Protein AF-A0A7T5UUY4-F1 (afdb_monomer)

Mean predicted aligned error: 6.64 Å

Sequence (90 aa):
MQAAPKAPMTRSEKLRWYAAQLMTDAATAEKSGSNGPAISNYLQAAEIYLLLAKVTENYTPWKFYADNAALCQQKARILIATTPKEQTTP

Nearest PDB structures (foldseek):
  2w2u-assembly1_A  TM=9.296E-01  e=4.434E-03  Sulfolobus acidocaldarius
  2v6y-assembly1_A  TM=9.096E-01  e=8.010E-03  Saccharolobus solfataricus
  2w2u-assembly2_B  TM=9.303E-01  e=1.611E-02  Sulfolobus acidocaldarius
  8uc6-assembly1_C  TM=9.760E-01  e=5.026E-01  Homo sapiens
  2crb-assembly1_A  TM=5.035E-01  e=2.368E-01  Mus musculus

pLDDT: mean 89.46, std 15.76, range [39.66, 98.69]

Solvent-accessible surface area (backbone atoms only — not comparable to full-atom values): 4912 Å² total; per-residue (Å²): 136,83,81,79,75,96,60,88,70,52,72,70,54,49,48,52,52,48,28,55,47,26,46,52,52,13,55,50,26,48,75,70,68,38,50,70,63,15,33,53,26,16,46,55,22,18,53,47,23,45,53,52,21,76,75,38,87,54,63,70,66,20,48,53,23,46,53,50,17,52,52,23,46,50,52,25,53,50,47,63,72,68,49,80,76,78,80,80,75,130

Secondary structure (DSSP, 8-state):
-PPPPSS---HHHHHHHHHHHHHHHHHHHHHTT-HHHHHHHHHHHHHHHHHHHHT--SHHHHHHHHHHHHHHHHHHHHHHHHS-------

Foldseek 3Di:
DDDDDPDDDDPLRVLVVQLVVLCVQLVVCVVVVVLVSNLVSLQSSLVSLCVSLVPDPDPPSNVVSNVSSVVSNVSSVVSVVPPDDPPPDD

Structure (mmCIF, N/CA/C/O backbone):
data_AF-A0A7T5UUY4-F1
#
_entry.id   AF-A0A7T5UUY4-F1
#
loop_
_atom_site.group_PDB
_atom_site.id
_atom_site.type_symbol
_atom_site.label_atom_id
_atom_site.label_alt_id
_atom_site.label_comp_id
_atom_site.label_asym_id
_atom_site.label_entity_id
_atom_site.label_seq_id
_atom_site.pdbx_PDB_ins_code
_atom_site.Cartn_x
_atom_site.Cartn_y
_atom_site.Cartn_z
_atom_site.occupancy
_atom_site.B_iso_or_equiv
_atom_site.auth_seq_id
_atom_site.auth_comp_id
_atom_site.auth_asym_id
_atom_site.auth_atom_id
_atom_site.pdbx_PDB_model_num
ATOM 1 N N . MET A 1 1 ? 12.891 16.590 8.447 1.00 39.66 1 MET A N 1
ATOM 2 C CA . MET A 1 1 ? 12.681 17.188 7.111 1.00 39.66 1 MET A CA 1
ATOM 3 C C . MET A 1 1 ? 13.537 16.415 6.119 1.00 39.66 1 MET A C 1
ATOM 5 O O . MET A 1 1 ? 14.752 16.484 6.227 1.00 39.66 1 MET A O 1
ATOM 9 N N . GLN A 1 2 ? 12.945 15.604 5.239 1.00 47.47 2 GLN A N 1
ATOM 10 C CA . GLN A 1 2 ? 13.691 14.959 4.150 1.00 47.47 2 GLN A CA 1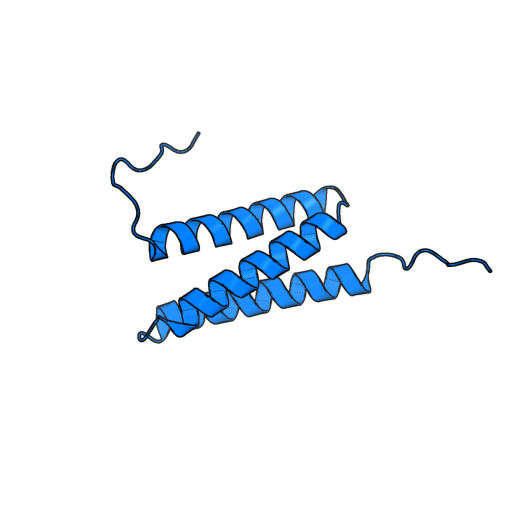
ATOM 11 C C . GLN A 1 2 ? 13.715 15.918 2.957 1.00 47.47 2 GLN A C 1
ATOM 13 O O . GLN A 1 2 ? 12.671 16.433 2.560 1.00 47.47 2 GLN A O 1
ATOM 18 N N . ALA A 1 3 ? 14.912 16.215 2.454 1.00 53.06 3 ALA A N 1
ATOM 19 C CA . ALA A 1 3 ? 15.114 17.116 1.328 1.00 53.06 3 ALA A CA 1
ATOM 20 C C . ALA A 1 3 ? 14.421 16.565 0.072 1.00 53.06 3 ALA A C 1
ATOM 22 O O . ALA A 1 3 ? 14.582 15.392 -0.268 1.00 53.06 3 ALA A O 1
ATOM 23 N N . ALA A 1 4 ? 13.656 17.418 -0.613 1.00 53.44 4 ALA A N 1
ATOM 24 C CA . ALA A 1 4 ? 13.024 17.079 -1.881 1.00 53.44 4 ALA A CA 1
ATOM 25 C C . ALA A 1 4 ? 14.096 16.761 -2.948 1.00 53.44 4 ALA A C 1
ATOM 27 O O . ALA A 1 4 ? 15.094 17.487 -3.034 1.00 53.44 4 ALA A O 1
ATOM 28 N N . PRO A 1 5 ? 13.929 15.715 -3.779 1.00 48.28 5 PRO A N 1
ATOM 29 C CA . PRO A 1 5 ? 14.906 15.390 -4.813 1.00 48.28 5 PRO A CA 1
ATOM 30 C C . PRO A 1 5 ? 14.983 16.501 -5.869 1.00 48.28 5 PRO A C 1
ATOM 32 O O . PRO A 1 5 ? 13.967 16.944 -6.398 1.00 48.28 5 PRO A O 1
ATOM 35 N N . LYS A 1 6 ? 16.208 16.925 -6.204 1.00 58.62 6 LYS A N 1
ATOM 36 C CA . LYS A 1 6 ? 16.540 17.979 -7.186 1.00 58.62 6 LYS A CA 1
ATOM 37 C C . LYS A 1 6 ? 16.397 17.558 -8.667 1.00 58.62 6 LYS A C 1
ATOM 39 O O . LYS A 1 6 ? 16.900 18.257 -9.540 1.00 58.62 6 LYS A O 1
ATOM 44 N N . ALA A 1 7 ? 15.707 16.459 -8.975 1.00 63.69 7 ALA A N 1
ATOM 45 C CA . ALA A 1 7 ? 15.410 16.026 -10.344 1.00 63.69 7 ALA A CA 1
ATOM 46 C C . ALA A 1 7 ? 13.901 15.774 -10.506 1.00 63.69 7 ALA A C 1
ATOM 48 O O . ALA A 1 7 ? 13.277 15.250 -9.576 1.00 63.69 7 ALA A O 1
ATOM 49 N N . PRO A 1 8 ? 13.287 16.131 -11.652 1.00 78.88 8 PRO A N 1
ATOM 50 C CA . PRO A 1 8 ? 11.876 15.852 -11.880 1.00 78.88 8 PRO A CA 1
ATOM 51 C C . PRO A 1 8 ? 11.654 14.335 -11.904 1.00 78.88 8 PRO A C 1
ATOM 53 O O . PRO A 1 8 ? 12.134 13.644 -12.796 1.00 78.88 8 PRO A O 1
ATOM 56 N N . MET A 1 9 ? 10.915 13.823 -10.917 1.00 86.25 9 MET A N 1
ATOM 57 C CA . MET A 1 9 ? 10.534 12.411 -10.858 1.00 86.25 9 MET A CA 1
ATOM 58 C C . MET A 1 9 ? 9.756 12.003 -12.116 1.00 86.25 9 MET A C 1
ATOM 60 O O . MET A 1 9 ? 8.824 12.699 -12.541 1.00 86.25 9 MET A O 1
ATOM 64 N N . THR A 1 10 ? 10.073 10.827 -12.652 1.00 90.94 10 THR A N 1
ATOM 65 C CA . THR A 1 10 ? 9.262 10.153 -13.670 1.00 90.94 10 THR A CA 1
ATOM 66 C C . THR A 1 10 ? 7.864 9.836 -13.130 1.00 90.94 10 THR A C 1
ATOM 68 O O . THR A 1 10 ? 7.625 9.796 -11.919 1.00 90.94 10 THR A O 1
ATOM 71 N N . ARG A 1 11 ? 6.904 9.565 -14.024 1.00 91.25 11 ARG A N 1
ATOM 72 C CA . ARG A 1 11 ? 5.536 9.192 -13.622 1.00 91.25 11 ARG A CA 1
ATOM 73 C C . ARG A 1 11 ? 5.527 7.987 -12.673 1.00 91.25 11 ARG A C 1
ATOM 75 O O . ARG A 1 11 ? 4.833 8.023 -11.661 1.00 91.25 11 ARG A O 1
ATOM 82 N N . SER A 1 12 ? 6.315 6.956 -12.968 1.00 90.62 12 SER A N 1
ATOM 83 C CA . SER A 1 12 ? 6.401 5.744 -12.145 1.00 90.62 12 SER A CA 1
ATOM 84 C C . SER A 1 12 ? 7.031 6.010 -10.774 1.00 90.62 12 SER A C 1
ATOM 86 O O . SER A 1 12 ? 6.612 5.425 -9.779 1.00 90.62 12 SER A O 1
ATOM 88 N N . GLU A 1 13 ? 8.004 6.919 -10.683 1.00 92.88 13 GLU A N 1
ATOM 89 C CA . GLU A 1 13 ? 8.571 7.356 -9.399 1.00 92.88 13 GLU A CA 1
ATOM 90 C C . GLU A 1 13 ? 7.567 8.142 -8.560 1.00 92.88 13 GLU A C 1
ATOM 92 O O . GLU A 1 13 ? 7.447 7.873 -7.367 1.00 92.88 13 GLU A O 1
ATOM 97 N N . LYS A 1 14 ? 6.784 9.034 -9.180 1.00 94.69 14 LYS A N 1
ATOM 98 C CA . LYS A 1 14 ? 5.702 9.750 -8.488 1.00 94.69 14 LYS A CA 1
ATOM 99 C C . LYS A 1 14 ? 4.642 8.793 -7.952 1.00 94.69 14 LYS A C 1
ATOM 101 O O . LYS A 1 14 ? 4.225 8.938 -6.809 1.00 94.69 14 LYS A O 1
ATOM 106 N N . LEU A 1 15 ? 4.237 7.801 -8.748 1.00 96.38 15 LEU A N 1
ATOM 107 C CA . LEU A 1 15 ? 3.273 6.781 -8.323 1.00 96.38 15 LEU A CA 1
ATOM 108 C C . LEU A 1 15 ? 3.808 5.944 -7.156 1.00 96.38 15 LEU A C 1
ATOM 110 O O . LEU A 1 15 ? 3.095 5.752 -6.177 1.00 96.38 15 LEU A O 1
ATOM 114 N N . ARG A 1 16 ? 5.072 5.502 -7.218 1.00 95.88 16 ARG A N 1
ATOM 115 C CA . ARG A 1 16 ? 5.722 4.794 -6.102 1.00 95.88 16 ARG A CA 1
ATOM 116 C C . ARG A 1 16 ? 5.740 5.623 -4.825 1.00 95.88 16 ARG A C 1
ATOM 118 O O . ARG A 1 16 ? 5.363 5.126 -3.768 1.00 95.88 16 ARG A O 1
ATOM 125 N N . TRP A 1 17 ? 6.192 6.870 -4.932 1.00 96.06 17 TRP A N 1
ATOM 126 C CA . TRP A 1 17 ? 6.258 7.785 -3.799 1.00 96.06 17 TRP A CA 1
ATOM 127 C C . TRP A 1 17 ? 4.869 8.009 -3.196 1.00 96.06 17 TRP A C 1
ATOM 129 O O . TRP A 1 17 ? 4.695 7.897 -1.985 1.00 96.06 17 TRP A O 1
ATOM 139 N N . TYR A 1 18 ? 3.865 8.244 -4.042 1.00 97.75 18 TYR A N 1
ATOM 140 C CA . TYR A 1 18 ? 2.507 8.513 -3.588 1.00 97.75 18 TYR A CA 1
ATOM 141 C C . TYR A 1 18 ? 1.852 7.290 -2.933 1.00 97.75 18 TYR A C 1
ATOM 143 O O . TYR A 1 18 ? 1.228 7.429 -1.887 1.00 97.75 18 TYR A O 1
ATOM 151 N N . ALA A 1 19 ? 2.059 6.081 -3.466 1.00 98.19 19 ALA A N 1
ATOM 152 C CA . ALA A 1 19 ? 1.579 4.853 -2.829 1.00 98.19 19 ALA A CA 1
ATOM 153 C C . ALA A 1 19 ? 2.197 4.638 -1.435 1.00 98.19 19 ALA A C 1
ATOM 155 O O . ALA A 1 19 ? 1.492 4.271 -0.494 1.00 98.19 19 ALA A O 1
ATOM 156 N N . ALA A 1 20 ? 3.495 4.919 -1.274 1.00 97.75 20 ALA A N 1
ATOM 157 C CA . ALA A 1 20 ? 4.162 4.856 0.027 1.00 97.75 20 ALA A CA 1
ATOM 158 C C . ALA A 1 20 ? 3.636 5.922 1.008 1.00 97.75 20 ALA A C 1
ATOM 160 O O . ALA A 1 20 ? 3.448 5.635 2.195 1.00 97.75 20 ALA A O 1
ATOM 161 N N . GLN A 1 21 ? 3.349 7.131 0.515 1.00 98.12 21 GLN A N 1
ATOM 162 C CA . GLN A 1 21 ? 2.729 8.184 1.317 1.00 98.12 21 GLN A CA 1
ATOM 163 C C . GLN A 1 21 ? 1.332 7.767 1.791 1.00 98.12 21 GLN A C 1
ATOM 165 O O . GLN A 1 21 ? 1.060 7.821 2.986 1.00 98.12 21 GLN A O 1
ATOM 170 N N . LEU A 1 22 ? 0.492 7.237 0.897 1.00 98.62 22 LEU A N 1
ATOM 171 C CA . LEU A 1 22 ? -0.841 6.738 1.245 1.00 98.62 22 LEU A CA 1
ATOM 172 C C . LEU A 1 22 ? -0.791 5.630 2.303 1.00 98.62 22 LEU A C 1
ATOM 174 O O . LEU A 1 22 ? -1.597 5.643 3.227 1.00 98.62 22 LEU A O 1
ATOM 178 N N . MET A 1 23 ? 0.171 4.702 2.236 1.00 98.25 23 MET A N 1
ATOM 179 C CA . MET A 1 23 ? 0.352 3.701 3.300 1.00 98.25 23 MET A CA 1
ATOM 180 C C . MET A 1 23 ? 0.707 4.334 4.652 1.00 98.25 23 MET A C 1
ATOM 182 O O . MET A 1 23 ? 0.243 3.863 5.693 1.00 98.25 23 MET A O 1
ATOM 186 N N . THR A 1 24 ? 1.527 5.387 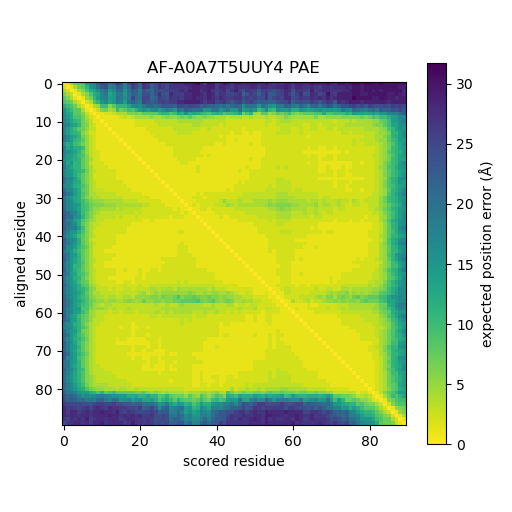4.642 1.00 98.19 24 THR A N 1
ATOM 187 C CA . THR A 1 24 ? 1.920 6.128 5.850 1.00 98.19 24 THR A CA 1
ATOM 188 C C . THR A 1 24 ? 0.729 6.875 6.447 1.00 98.19 24 THR A C 1
ATOM 190 O O . THR A 1 24 ? 0.484 6.798 7.655 1.00 98.19 24 THR A O 1
ATOM 193 N N . ASP A 1 25 ? -0.055 7.536 5.600 1.00 98.00 25 ASP A N 1
ATOM 194 C CA . ASP A 1 25 ? -1.255 8.266 5.998 1.00 98.00 25 ASP A CA 1
ATOM 195 C C . ASP A 1 25 ? -2.337 7.300 6.499 1.00 98.00 25 ASP A C 1
ATOM 197 O O . ASP A 1 25 ? -2.980 7.559 7.514 1.00 98.00 25 ASP A O 1
ATOM 201 N N . ALA A 1 26 ? -2.493 6.142 5.848 1.00 98.12 26 ALA A N 1
ATOM 202 C CA . ALA A 1 26 ? -3.391 5.077 6.285 1.00 98.12 26 ALA A CA 1
ATOM 203 C C . ALA A 1 26 ? -3.014 4.545 7.672 1.00 98.12 26 ALA A C 1
ATOM 205 O O . ALA A 1 26 ? -3.869 4.459 8.549 1.00 98.12 26 ALA A O 1
ATOM 206 N N . ALA A 1 27 ? -1.731 4.245 7.900 1.00 97.44 27 ALA A N 1
ATOM 207 C CA . ALA A 1 27 ? -1.247 3.779 9.198 1.00 97.44 27 ALA A CA 1
ATOM 208 C C . ALA A 1 27 ? -1.399 4.848 10.294 1.00 97.44 27 ALA A C 1
ATOM 210 O O . ALA A 1 27 ? -1.631 4.519 11.457 1.00 97.44 27 ALA A O 1
ATOM 211 N N . THR A 1 28 ? -1.268 6.126 9.935 1.00 98.19 28 THR A N 1
ATOM 212 C CA . THR A 1 28 ? -1.493 7.247 10.856 1.00 98.19 28 THR A CA 1
ATOM 213 C C . THR A 1 28 ? -2.971 7.359 11.231 1.00 98.19 28 THR A C 1
ATOM 215 O O . THR A 1 28 ? -3.286 7.443 12.416 1.00 98.19 28 THR A O 1
ATOM 218 N N . ALA A 1 29 ? -3.872 7.275 10.249 1.00 96.31 29 ALA A N 1
ATOM 219 C CA . ALA A 1 29 ? -5.316 7.283 10.472 1.00 96.31 29 ALA A CA 1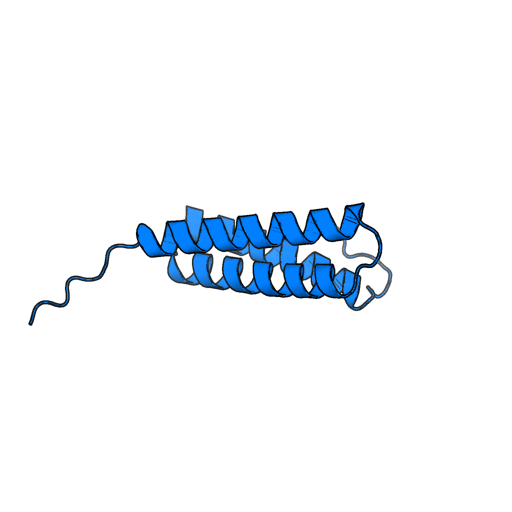
ATOM 220 C C . ALA A 1 29 ? -5.799 6.053 11.265 1.00 96.31 29 ALA A C 1
ATOM 222 O O . ALA A 1 29 ? -6.645 6.184 12.145 1.00 96.31 29 ALA A O 1
ATOM 223 N N . GLU A 1 30 ? -5.230 4.871 11.007 1.00 94.88 30 GLU A N 1
ATOM 224 C CA . GLU A 1 30 ? -5.503 3.641 11.765 1.00 94.88 30 GLU A CA 1
ATOM 225 C C . GLU A 1 30 ? -5.161 3.839 13.250 1.00 94.88 30 GLU A C 1
ATOM 227 O O . GLU A 1 30 ? -5.984 3.575 14.124 1.00 94.88 30 GLU A O 1
ATOM 232 N N . LYS A 1 31 ? -3.978 4.395 13.548 1.00 95.19 31 LYS A N 1
ATOM 233 C CA . LYS A 1 31 ? -3.551 4.690 14.927 1.00 95.19 31 LYS A CA 1
ATOM 234 C C . LYS A 1 31 ? -4.422 5.734 15.622 1.00 95.19 31 LYS A C 1
ATOM 236 O O . LYS A 1 31 ? -4.534 5.695 16.843 1.00 95.19 31 LYS A O 1
ATOM 241 N N . SER A 1 32 ? -5.017 6.663 14.874 1.00 94.75 32 SER A N 1
ATOM 242 C CA . SER A 1 32 ? -5.918 7.678 15.426 1.00 94.75 32 SER A CA 1
ATOM 243 C C . SER A 1 32 ? -7.372 7.205 15.549 1.00 94.75 32 SER A C 1
ATOM 245 O O . SER A 1 32 ? -8.225 8.007 15.916 1.00 94.75 32 SER A O 1
ATOM 247 N N . GLY A 1 33 ? -7.682 5.945 15.212 1.00 92.88 33 GLY A N 1
ATOM 248 C CA . GLY A 1 33 ? -9.051 5.410 15.208 1.00 92.88 33 GLY A CA 1
ATOM 249 C C . GLY A 1 33 ? -9.917 5.899 14.040 1.00 92.88 33 GLY A C 1
ATOM 250 O O . GLY A 1 33 ? -11.115 5.625 13.986 1.00 92.88 33 GLY A O 1
ATOM 251 N N . SER A 1 34 ? -9.322 6.604 13.076 1.00 93.88 34 SER A N 1
ATOM 252 C CA . SER A 1 34 ? -9.995 7.128 11.888 1.00 93.88 34 SER A CA 1
ATOM 253 C C . SER A 1 34 ? -10.085 6.041 10.811 1.00 93.88 34 SER A C 1
ATOM 255 O O . SER A 1 34 ? -9.434 6.120 9.766 1.00 93.88 34 SER A O 1
ATOM 257 N N . ASN A 1 35 ? -10.897 5.010 11.0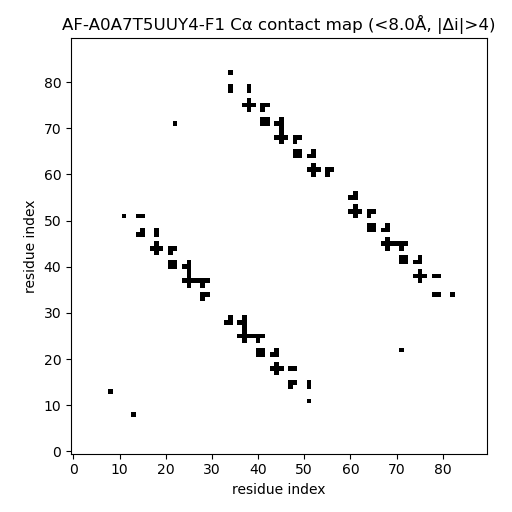65 1.00 93.94 35 ASN A N 1
ATOM 258 C CA . ASN A 1 35 ? -10.955 3.809 10.223 1.00 93.94 35 ASN A CA 1
ATOM 259 C C . ASN A 1 35 ? -11.383 4.098 8.777 1.00 93.94 35 ASN A C 1
ATOM 261 O O . ASN A 1 35 ? -10.794 3.543 7.856 1.00 93.94 35 ASN A O 1
ATOM 265 N N . GLY A 1 36 ? -12.359 4.986 8.549 1.00 94.94 36 GLY A N 1
ATOM 266 C CA . GLY A 1 36 ? -12.809 5.351 7.197 1.00 94.94 36 GLY A CA 1
ATOM 267 C C . GLY A 1 36 ? -11.674 5.905 6.317 1.00 94.94 36 GLY A C 1
ATOM 268 O O . GLY A 1 36 ? -11.381 5.326 5.266 1.00 94.94 36 GLY A O 1
ATOM 269 N N . PRO A 1 37 ? -10.977 6.974 6.752 1.00 97.00 37 PRO A N 1
ATOM 270 C CA . PRO A 1 37 ? -9.784 7.475 6.068 1.00 97.00 37 PRO A CA 1
ATOM 271 C C . PRO A 1 37 ? -8.675 6.428 5.906 1.00 97.00 37 PRO A C 1
ATOM 273 O O . PRO A 1 37 ? -8.077 6.338 4.834 1.00 97.00 37 PRO A O 1
ATOM 276 N N . ALA A 1 38 ? -8.426 5.601 6.928 1.00 97.94 38 ALA A N 1
ATOM 277 C CA . ALA A 1 38 ? -7.427 4.537 6.852 1.00 97.94 38 ALA A CA 1
ATOM 278 C C . ALA A 1 38 ? -7.754 3.513 5.751 1.00 97.94 38 ALA A C 1
ATOM 280 O O . ALA A 1 38 ? -6.890 3.183 4.938 1.00 97.94 38 ALA A O 1
ATOM 281 N N . ILE A 1 39 ? -9.011 3.060 5.678 1.00 98.00 39 ILE A N 1
ATOM 282 C CA . ILE A 1 39 ? -9.502 2.143 4.641 1.00 98.00 39 ILE A CA 1
ATOM 283 C C . ILE A 1 39 ? -9.322 2.764 3.255 1.00 98.00 39 ILE A C 1
ATOM 285 O O . ILE A 1 39 ? -8.750 2.122 2.375 1.00 98.00 39 ILE A O 1
ATOM 289 N N . SER A 1 40 ? -9.764 4.012 3.065 1.00 98.19 40 SER A N 1
ATOM 290 C CA . SER A 1 40 ? -9.652 4.709 1.777 1.00 98.19 40 SER A CA 1
ATOM 291 C C . SER A 1 40 ? -8.199 4.806 1.305 1.00 98.19 40 SER A C 1
ATOM 293 O O . SER A 1 40 ? -7.889 4.445 0.169 1.00 98.19 40 SER A O 1
ATOM 295 N N . ASN A 1 41 ? -7.287 5.208 2.193 1.00 98.50 41 ASN A N 1
ATOM 296 C CA . ASN A 1 41 ? -5.871 5.339 1.863 1.00 98.50 41 ASN A CA 1
ATOM 297 C C . ASN A 1 41 ? -5.217 3.981 1.558 1.00 98.50 41 ASN A C 1
ATOM 299 O O . ASN A 1 41 ? -4.449 3.879 0.599 1.00 98.50 41 ASN A O 1
ATOM 303 N N . TYR A 1 42 ? -5.544 2.919 2.307 1.00 98.69 42 TYR A N 1
ATOM 304 C CA . TYR A 1 42 ? -5.058 1.571 1.994 1.00 98.69 42 TYR A CA 1
ATOM 305 C C . TYR A 1 42 ? -5.563 1.074 0.634 1.00 98.69 42 TYR A C 1
ATOM 307 O O . TYR A 1 42 ? -4.780 0.521 -0.137 1.00 98.69 42 TYR A O 1
ATOM 315 N N . LEU A 1 43 ? -6.838 1.282 0.300 1.00 98.62 43 LEU A N 1
ATOM 316 C CA . LEU A 1 43 ? -7.383 0.855 -0.993 1.00 98.62 43 LEU A CA 1
ATOM 317 C C . LEU A 1 43 ? -6.744 1.613 -2.164 1.00 98.62 43 LEU A C 1
ATOM 319 O O . LEU A 1 43 ? -6.292 0.979 -3.116 1.00 98.62 43 LEU A O 1
ATOM 323 N N . GLN A 1 44 ? -6.602 2.937 -2.057 1.00 98.56 44 GLN A N 1
ATOM 324 C CA . GLN A 1 44 ? -5.933 3.743 -3.084 1.00 98.56 44 GLN A CA 1
ATOM 325 C C . GLN A 1 44 ? -4.458 3.346 -3.261 1.00 98.56 44 GLN A C 1
ATOM 327 O O . GLN A 1 44 ? -3.976 3.220 -4.388 1.00 98.56 44 GLN A O 1
ATOM 332 N N . ALA A 1 45 ? -3.735 3.078 -2.165 1.00 98.69 45 ALA A N 1
ATOM 333 C CA . ALA A 1 45 ? -2.365 2.569 -2.245 1.00 98.69 45 ALA A CA 1
ATOM 334 C C . ALA A 1 45 ? -2.312 1.222 -2.986 1.00 98.69 45 ALA A C 1
ATOM 336 O O . ALA A 1 45 ? -1.456 1.025 -3.851 1.00 98.69 45 ALA A O 1
ATOM 337 N N . ALA A 1 46 ? -3.248 0.311 -2.693 1.00 98.69 46 ALA A N 1
ATOM 338 C CA . ALA A 1 46 ? -3.328 -0.987 -3.355 1.00 98.69 46 ALA A CA 1
ATOM 339 C C . ALA A 1 46 ? -3.534 -0.857 -4.871 1.00 98.69 46 ALA A C 1
ATOM 341 O O . ALA A 1 46 ? -2.865 -1.546 -5.640 1.00 98.69 46 ALA A O 1
ATOM 342 N N . GLU A 1 47 ? -4.423 0.033 -5.310 1.00 98.56 47 GLU A N 1
ATOM 343 C CA . GLU A 1 47 ? -4.685 0.281 -6.732 1.00 98.56 47 GLU A CA 1
ATOM 344 C C . GLU A 1 47 ? -3.441 0.785 -7.467 1.00 98.56 47 GLU A C 1
ATOM 346 O O . GLU A 1 47 ? -3.114 0.292 -8.551 1.00 98.56 47 GLU A O 1
ATOM 351 N N . ILE A 1 48 ? -2.697 1.713 -6.859 1.00 98.50 48 ILE A N 1
ATOM 352 C CA . ILE A 1 48 ? -1.460 2.235 -7.446 1.00 98.50 48 ILE A CA 1
ATOM 353 C C . ILE A 1 48 ? -0.387 1.145 -7.512 1.00 98.50 48 ILE A C 1
ATOM 355 O O . ILE A 1 48 ? 0.289 1.019 -8.535 1.00 98.50 48 ILE A O 1
ATOM 359 N N . TYR A 1 49 ? -0.244 0.321 -6.472 1.00 98.62 49 TYR A N 1
ATOM 360 C CA . TYR A 1 49 ? 0.688 -0.805 -6.508 1.00 98.62 49 TYR A CA 1
ATOM 361 C C . TYR A 1 49 ? 0.314 -1.835 -7.577 1.00 98.62 49 TYR A C 1
ATOM 363 O O . TYR A 1 49 ? 1.191 -2.295 -8.303 1.00 98.62 49 TYR A O 1
ATOM 371 N N . LEU A 1 50 ? -0.971 -2.146 -7.762 1.00 98.19 50 LEU A N 1
ATOM 372 C CA . LEU A 1 50 ? -1.406 -3.020 -8.856 1.00 98.19 50 LEU A CA 1
ATOM 373 C C . LEU A 1 50 ? -1.127 -2.407 -10.232 1.00 98.19 50 LEU A C 1
ATOM 375 O O . LEU A 1 50 ? -0.729 -3.124 -11.149 1.00 98.19 50 LEU A O 1
ATOM 379 N N . LEU A 1 51 ? -1.302 -1.092 -10.389 1.00 97.56 51 LEU A N 1
ATOM 380 C CA . LEU A 1 51 ? -0.945 -0.395 -11.623 1.00 97.56 51 LEU A CA 1
ATOM 381 C C . LEU A 1 51 ? 0.564 -0.484 -11.898 1.00 97.56 51 LEU A C 1
ATOM 383 O O . LEU A 1 51 ? 0.956 -0.787 -13.023 1.00 97.56 51 LEU A O 1
ATOM 387 N N . LEU A 1 52 ? 1.401 -0.272 -10.878 1.00 96.75 52 LEU A N 1
ATOM 388 C CA . LEU A 1 52 ? 2.857 -0.408 -10.976 1.00 96.75 52 LEU A CA 1
ATOM 389 C C . LEU A 1 52 ? 3.275 -1.847 -11.305 1.00 96.75 52 LEU A C 1
ATOM 391 O O . LEU A 1 52 ? 4.131 -2.046 -12.165 1.00 96.75 52 LEU A O 1
ATOM 395 N N . ALA A 1 53 ? 2.646 -2.848 -10.685 1.00 96.88 53 ALA A N 1
ATOM 396 C CA . ALA A 1 53 ? 2.881 -4.256 -10.995 1.00 96.88 53 ALA A CA 1
ATOM 397 C C . ALA A 1 53 ? 2.565 -4.562 -12.468 1.00 96.88 53 ALA A C 1
ATOM 399 O O . ALA A 1 53 ? 3.387 -5.157 -13.153 1.00 96.88 53 ALA A O 1
ATOM 400 N N . LYS A 1 54 ? 1.421 -4.095 -12.988 1.00 95.62 54 LYS A N 1
ATOM 401 C CA . LYS A 1 54 ? 0.999 -4.343 -14.381 1.00 95.62 54 LYS A CA 1
ATOM 402 C C . LYS A 1 54 ? 1.983 -3.835 -15.436 1.00 95.62 54 LYS A C 1
ATOM 404 O O . LYS A 1 54 ? 2.059 -4.425 -16.505 1.00 95.62 54 LYS A O 1
ATOM 409 N N . VAL A 1 55 ? 2.698 -2.747 -15.155 1.00 93.12 55 VAL A N 1
ATOM 410 C CA . VAL A 1 55 ? 3.671 -2.148 -16.089 1.00 93.12 55 VAL A CA 1
ATOM 411 C C . VAL A 1 55 ? 5.108 -2.612 -15.837 1.00 93.12 55 VAL A C 1
ATOM 413 O O . VAL A 1 55 ? 6.039 -2.080 -16.436 1.00 93.12 55 VAL A O 1
ATOM 416 N N . THR A 1 56 ? 5.309 -3.564 -14.922 1.00 94.25 56 THR A N 1
ATOM 417 C CA . THR A 1 56 ? 6.631 -4.064 -14.545 1.00 94.25 56 THR A CA 1
ATOM 418 C C . THR A 1 56 ? 6.858 -5.456 -15.120 1.00 94.25 56 THR A C 1
ATOM 420 O O . THR A 1 56 ? 6.203 -6.411 -14.718 1.00 94.25 56 THR A O 1
ATOM 423 N N . GLU A 1 57 ? 7.838 -5.578 -16.012 1.00 92.12 57 GLU A N 1
ATOM 424 C CA . GLU A 1 57 ? 8.196 -6.853 -16.651 1.00 92.12 57 GLU A CA 1
ATOM 425 C C . GLU A 1 57 ? 9.110 -7.721 -15.771 1.00 92.12 57 GLU A C 1
ATOM 427 O O . GLU A 1 57 ? 9.037 -8.948 -15.786 1.00 92.12 57 GLU A O 1
ATOM 432 N N . ASN A 1 58 ? 9.963 -7.084 -14.965 1.00 95.19 58 ASN A N 1
ATOM 433 C CA . ASN A 1 58 ? 10.888 -7.785 -14.081 1.00 95.19 58 ASN A CA 1
ATOM 434 C C . ASN A 1 58 ? 10.148 -8.410 -12.890 1.00 95.19 58 ASN A C 1
ATOM 436 O O . ASN A 1 58 ? 9.431 -7.719 -12.165 1.00 95.19 58 ASN A O 1
ATOM 440 N N . TYR A 1 59 ? 10.407 -9.692 -12.616 1.00 93.12 59 TYR A N 1
ATOM 441 C CA . TYR A 1 59 ? 9.744 -10.424 -11.531 1.00 93.12 59 TYR A CA 1
ATOM 442 C C . TYR A 1 59 ? 9.944 -9.783 -10.150 1.00 93.12 59 TYR A C 1
ATOM 444 O O . TYR A 1 59 ? 8.981 -9.630 -9.406 1.00 93.12 59 TYR A O 1
ATOM 452 N N . THR A 1 60 ? 11.169 -9.378 -9.794 1.00 95.38 60 THR A N 1
ATOM 453 C CA . THR A 1 60 ? 11.454 -8.868 -8.440 1.00 95.38 60 THR A CA 1
ATOM 454 C C . THR A 1 60 ? 10.677 -7.585 -8.113 1.00 95.38 60 THR A C 1
ATOM 456 O O . THR A 1 60 ? 9.988 -7.567 -7.090 1.00 95.38 60 THR A O 1
ATOM 459 N N . PRO A 1 61 ? 10.697 -6.524 -8.949 1.00 93.81 61 PRO A N 1
ATOM 460 C CA . PRO A 1 61 ? 9.886 -5.343 -8.670 1.00 93.81 61 PRO A CA 1
ATOM 461 C C . PRO A 1 61 ? 8.384 -5.609 -8.853 1.00 93.81 61 PRO A C 1
ATOM 463 O O . PRO A 1 61 ? 7.588 -5.064 -8.092 1.00 93.81 61 PRO A O 1
ATOM 466 N N . TRP A 1 62 ? 7.987 -6.490 -9.783 1.00 97.00 62 TRP A N 1
ATOM 467 C CA . TRP A 1 62 ? 6.588 -6.905 -9.935 1.00 97.00 62 TRP A CA 1
ATOM 468 C C . TRP A 1 62 ? 6.055 -7.519 -8.637 1.00 97.00 62 TRP A C 1
ATOM 470 O O . TRP A 1 62 ? 5.024 -7.083 -8.122 1.00 97.00 62 TRP A O 1
ATOM 480 N N . LYS A 1 63 ? 6.801 -8.472 -8.065 1.00 97.69 63 LYS A N 1
ATOM 481 C CA . LYS A 1 63 ? 6.443 -9.159 -6.824 1.00 97.69 63 LYS A CA 1
ATOM 482 C C . LYS A 1 63 ? 6.360 -8.184 -5.658 1.00 97.69 63 LYS A C 1
ATOM 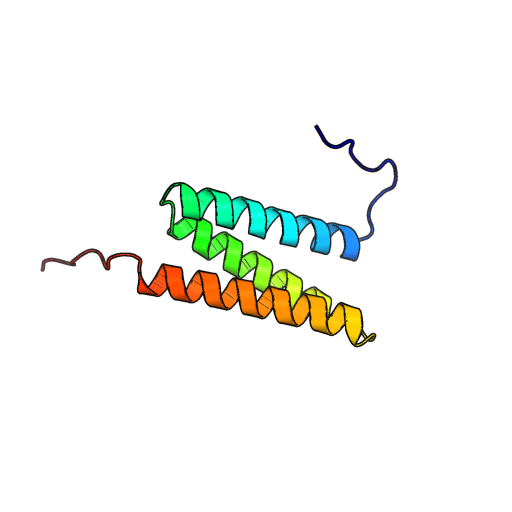484 O O . LYS A 1 63 ? 5.397 -8.237 -4.903 1.00 97.69 63 LYS A O 1
ATOM 489 N N . PHE A 1 64 ? 7.319 -7.265 -5.544 1.00 97.38 64 PHE A N 1
ATOM 490 C CA . PHE A 1 64 ? 7.281 -6.223 -4.521 1.00 97.38 64 PHE A CA 1
ATOM 491 C C . PHE A 1 64 ? 5.970 -5.425 -4.571 1.00 97.38 64 PHE A C 1
ATOM 493 O O . PHE A 1 64 ? 5.319 -5.245 -3.542 1.00 97.38 64 PHE A O 1
ATOM 500 N N . TYR A 1 65 ? 5.546 -4.968 -5.752 1.00 97.94 65 TYR A N 1
ATOM 501 C CA . TYR A 1 65 ? 4.293 -4.224 -5.871 1.00 97.94 65 TYR A CA 1
ATOM 502 C C . TYR A 1 65 ? 3.065 -5.105 -5.611 1.00 97.94 65 TYR A C 1
ATOM 504 O O . TYR A 1 65 ? 2.150 -4.677 -4.910 1.00 97.94 65 TYR A O 1
ATOM 512 N N . ALA A 1 66 ? 3.048 -6.341 -6.116 1.00 98.19 66 ALA A N 1
ATOM 513 C CA . ALA A 1 66 ? 1.951 -7.278 -5.885 1.00 98.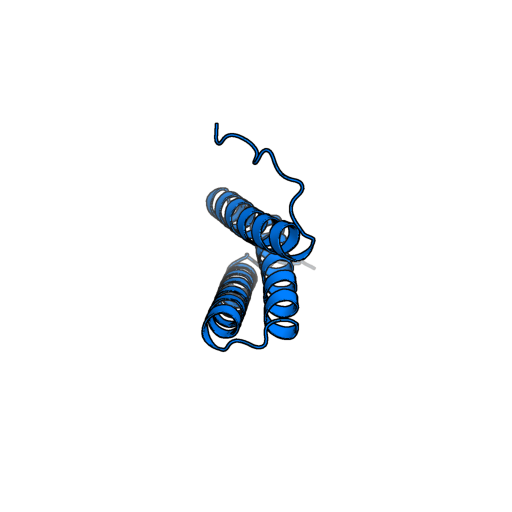19 66 ALA A CA 1
ATOM 514 C C . ALA A 1 66 ? 1.764 -7.599 -4.388 1.00 98.19 66 ALA A C 1
ATOM 516 O O . ALA A 1 66 ? 0.641 -7.550 -3.884 1.00 98.19 66 ALA A O 1
ATOM 517 N N . ASP A 1 67 ? 2.857 -7.846 -3.662 1.00 98.44 67 ASP A N 1
ATOM 518 C CA . ASP A 1 67 ? 2.832 -8.120 -2.223 1.00 98.44 67 ASP A CA 1
ATOM 519 C C . ASP A 1 67 ? 2.340 -6.895 -1.429 1.00 98.44 67 ASP A C 1
ATOM 521 O O . ASP A 1 67 ? 1.509 -7.026 -0.528 1.00 98.44 67 ASP A O 1
ATOM 525 N N . ASN A 1 68 ? 2.785 -5.684 -1.792 1.00 98.38 68 ASN A N 1
ATOM 526 C CA . ASN A 1 68 ? 2.318 -4.450 -1.148 1.00 98.38 68 ASN A CA 1
ATOM 527 C C . ASN A 1 68 ? 0.834 -4.175 -1.422 1.00 98.38 68 ASN A C 1
ATOM 529 O O . ASN A 1 68 ? 0.111 -3.754 -0.517 1.00 98.38 68 ASN A O 1
ATOM 533 N N . ALA A 1 69 ? 0.353 -4.451 -2.637 1.00 98.62 69 ALA A N 1
ATOM 534 C CA . ALA A 1 69 ? -1.070 -4.366 -2.943 1.00 98.62 69 ALA A CA 1
ATOM 535 C C . ALA A 1 69 ? -1.891 -5.340 -2.086 1.00 98.62 69 ALA A C 1
ATOM 537 O O . ALA A 1 69 ? -2.9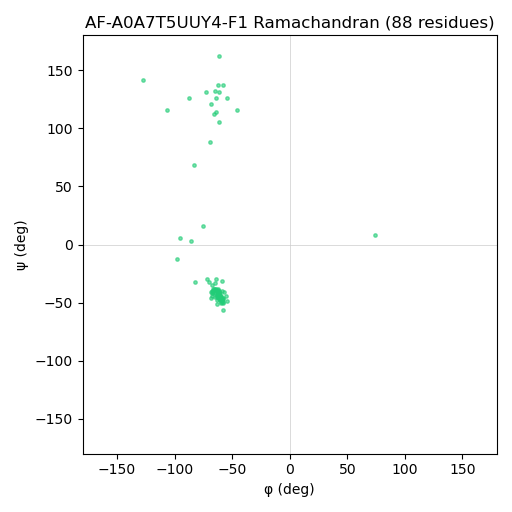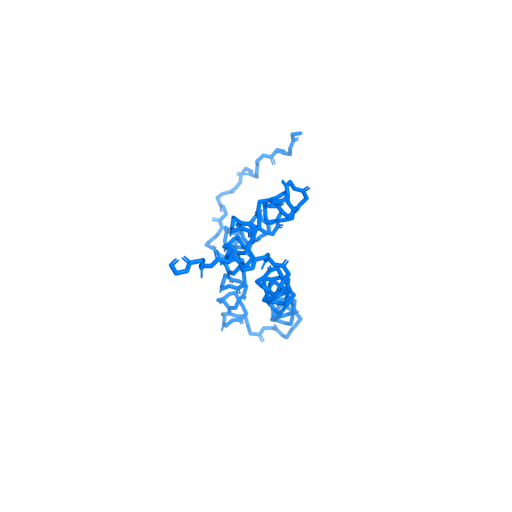04 -4.943 -1.505 1.00 98.62 69 ALA A O 1
ATOM 538 N N . ALA A 1 70 ? -1.439 -6.592 -1.959 1.00 98.56 70 ALA A N 1
ATOM 539 C CA . ALA A 1 70 ? -2.104 -7.603 -1.140 1.00 98.56 70 ALA A CA 1
ATOM 540 C C . ALA A 1 70 ? -2.152 -7.201 0.343 1.00 98.56 70 ALA A C 1
ATOM 542 O O . ALA A 1 70 ? -3.209 -7.293 0.971 1.00 98.56 70 ALA A O 1
ATOM 543 N N . LEU A 1 71 ? -1.044 -6.680 0.882 1.00 98.44 71 LEU A N 1
ATOM 544 C CA . LEU A 1 71 ? -0.972 -6.160 2.248 1.00 98.44 71 LEU A CA 1
ATOM 545 C C . LEU A 1 71 ? -1.977 -5.025 2.481 1.00 98.44 71 LEU A C 1
ATOM 547 O O . LEU A 1 71 ? -2.715 -5.037 3.468 1.00 98.44 71 LEU A O 1
ATOM 551 N N . CYS A 1 72 ? -2.026 -4.052 1.570 1.00 98.50 72 CYS A N 1
ATOM 552 C CA . CYS A 1 72 ? -2.950 -2.926 1.668 1.00 98.50 72 CYS A CA 1
ATOM 553 C C . CYS A 1 72 ? -4.414 -3.394 1.651 1.00 98.50 72 CYS A C 1
ATOM 555 O O . CYS A 1 72 ? -5.207 -2.993 2.504 1.00 98.50 72 CYS A O 1
ATOM 557 N N . GLN A 1 73 ? -4.764 -4.311 0.743 1.00 98.50 73 GLN A N 1
ATOM 558 C CA . GLN A 1 73 ? -6.104 -4.901 0.696 1.00 98.50 73 GLN A CA 1
ATOM 559 C C . GLN A 1 73 ? -6.449 -5.668 1.976 1.00 98.50 73 GLN A C 1
ATOM 561 O O . GLN A 1 73 ? -7.572 -5.567 2.467 1.00 98.50 73 GLN A O 1
ATOM 566 N N . GLN A 1 74 ? -5.505 -6.433 2.528 1.00 98.44 74 GLN A N 1
ATOM 567 C CA . GLN A 1 74 ? -5.715 -7.164 3.775 1.00 98.44 74 GLN A CA 1
ATOM 568 C C . GLN A 1 74 ? -6.000 -6.206 4.936 1.00 98.44 74 GLN A C 1
ATOM 570 O O . GLN A 1 74 ? -6.973 -6.407 5.661 1.00 98.44 74 GLN A O 1
ATOM 575 N N . LYS A 1 75 ? -5.201 -5.143 5.083 1.00 97.88 75 LYS A N 1
ATOM 576 C CA . LYS A 1 75 ? -5.403 -4.129 6.126 1.00 97.88 75 LYS A CA 1
ATOM 577 C C . LYS A 1 75 ? -6.755 -3.432 5.996 1.00 97.88 75 LYS A C 1
ATOM 579 O O . LYS A 1 75 ? -7.479 -3.338 6.983 1.00 97.88 75 LYS A O 1
ATOM 584 N N . ALA A 1 76 ? -7.142 -3.036 4.783 1.00 97.50 76 ALA A N 1
ATOM 585 C CA . ALA A 1 76 ? -8.461 -2.461 4.534 1.00 97.50 76 ALA A CA 1
ATOM 586 C C . ALA A 1 76 ? -9.595 -3.426 4.927 1.00 97.50 76 ALA A C 1
ATOM 588 O O . ALA A 1 76 ? -10.519 -3.028 5.631 1.00 97.50 76 ALA A O 1
ATOM 589 N N . ARG A 1 77 ? -9.512 -4.709 4.539 1.00 97.56 77 ARG A N 1
ATOM 590 C CA . ARG A 1 77 ? -10.520 -5.727 4.899 1.00 97.56 77 ARG A CA 1
ATOM 591 C C . ARG A 1 77 ? -10.634 -5.930 6.409 1.00 97.56 77 ARG A C 1
ATOM 593 O O . ARG A 1 77 ? -11.750 -6.043 6.906 1.00 97.56 77 ARG A O 1
ATOM 600 N N . ILE A 1 78 ? -9.508 -5.957 7.126 1.00 96.44 78 ILE A N 1
ATOM 601 C CA . ILE A 1 78 ? -9.499 -6.063 8.591 1.00 96.44 78 ILE A CA 1
ATOM 602 C C . ILE A 1 78 ? -10.239 -4.873 9.199 1.00 96.44 78 ILE A C 1
ATOM 604 O O . ILE A 1 78 ? -11.161 -5.082 9.977 1.00 96.44 78 ILE A O 1
ATOM 608 N N . LEU A 1 79 ? -9.901 -3.646 8.793 1.00 95.38 79 LEU A N 1
ATOM 609 C CA . LEU A 1 79 ? -10.545 -2.438 9.313 1.00 95.38 79 LEU A CA 1
ATOM 610 C C . LEU A 1 79 ? -12.043 -2.385 9.001 1.00 95.38 79 LEU A C 1
ATOM 612 O O . LEU A 1 79 ? -12.829 -1.988 9.855 1.00 95.38 79 LEU A O 1
ATOM 616 N N . ILE A 1 80 ? -12.465 -2.818 7.811 1.00 94.81 80 ILE A N 1
ATOM 617 C CA . ILE A 1 80 ? -13.890 -2.925 7.461 1.00 94.81 80 ILE A CA 1
ATOM 618 C C . ILE A 1 80 ? -14.604 -3.922 8.382 1.00 94.81 80 ILE A C 1
ATOM 620 O O . ILE A 1 80 ? -15.716 -3.655 8.827 1.00 94.81 80 ILE A O 1
ATOM 624 N N . ALA A 1 81 ? -13.979 -5.065 8.674 1.00 93.75 81 ALA A N 1
ATOM 625 C CA . ALA A 1 81 ? -14.570 -6.100 9.519 1.00 93.75 81 ALA A CA 1
ATOM 626 C C . ALA A 1 81 ? -14.621 -5.711 11.006 1.00 93.75 81 ALA A C 1
ATOM 628 O O . ALA A 1 81 ? -15.506 -6.176 11.721 1.00 93.75 81 ALA A O 1
ATOM 629 N N . THR A 1 82 ? -13.681 -4.886 11.474 1.00 89.12 82 THR A N 1
ATOM 630 C CA . THR A 1 82 ? -13.570 -4.484 12.885 1.00 89.12 82 THR A CA 1
ATOM 631 C C . THR A 1 82 ? -14.190 -3.126 13.194 1.00 89.12 82 THR A C 1
ATOM 633 O O . THR A 1 82 ? -14.372 -2.805 14.367 1.00 89.12 82 THR A O 1
ATOM 636 N N . THR A 1 83 ? -14.540 -2.327 12.182 1.00 81.62 83 THR A N 1
ATOM 637 C CA . THR A 1 83 ? -15.302 -1.093 12.393 1.00 81.62 83 THR A CA 1
ATOM 638 C C . THR A 1 83 ? -16.713 -1.471 12.850 1.00 81.62 83 THR A C 1
ATOM 640 O O . THR A 1 83 ? -17.398 -2.201 12.126 1.00 81.62 83 THR A O 1
ATOM 643 N N . PRO A 1 84 ? -17.164 -1.019 14.036 1.00 71.19 84 PRO A N 1
ATOM 644 C CA . PRO A 1 84 ? -18.503 -1.316 14.522 1.00 71.19 84 PRO A CA 1
ATOM 645 C C . PRO A 1 84 ? -19.530 -0.895 13.476 1.00 71.19 84 PRO A C 1
ATOM 647 O O . PRO A 1 84 ? -19.526 0.249 13.022 1.00 71.19 84 PRO A O 1
ATOM 650 N N . LYS A 1 85 ? -20.407 -1.819 13.077 1.00 66.00 85 LYS A N 1
ATOM 651 C CA . LYS A 1 85 ? -21.585 -1.446 12.299 1.00 66.00 85 LYS A CA 1
ATOM 652 C C . LYS A 1 85 ? -22.443 -0.600 13.227 1.00 66.00 85 LYS A C 1
ATOM 654 O O . LYS A 1 85 ? -22.919 -1.128 14.231 1.00 66.00 85 LYS A O 1
ATOM 659 N N . GLU A 1 86 ? -22.584 0.689 12.929 1.00 55.66 86 GLU A N 1
ATOM 660 C CA . GLU A 1 86 ? -23.581 1.538 13.578 1.00 55.66 86 GLU A CA 1
ATOM 661 C C . GLU A 1 86 ? -24.898 0.758 13.592 1.00 55.66 86 GLU A C 1
ATOM 663 O O . GLU A 1 86 ? -25.404 0.348 12.541 1.00 55.66 86 GLU A O 1
ATOM 668 N N . GLN A 1 87 ? -25.380 0.438 14.795 1.00 47.38 87 GLN A N 1
ATOM 669 C CA . GLN A 1 87 ? -26.666 -0.211 14.972 1.00 47.38 87 GLN A CA 1
ATOM 670 C C . GLN A 1 87 ? -27.708 0.750 14.414 1.00 47.38 87 GLN A C 1
ATOM 672 O O . GLN A 1 87 ? -28.015 1.776 15.012 1.00 47.38 87 GLN A O 1
ATOM 677 N N . THR A 1 88 ? -28.225 0.423 13.237 1.00 50.19 88 THR A N 1
ATOM 678 C CA . THR A 1 88 ? -29.431 1.034 12.698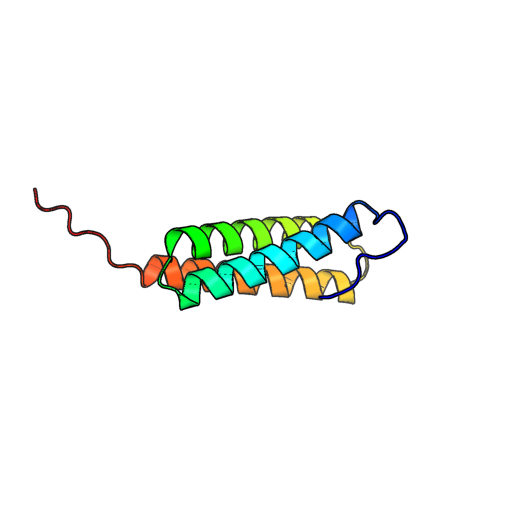 1.00 50.19 88 THR A CA 1
ATOM 679 C C . THR A 1 88 ? -30.585 0.548 13.567 1.00 50.19 88 THR A C 1
ATOM 681 O O . THR A 1 88 ? -31.159 -0.513 13.335 1.00 50.19 88 THR A O 1
ATOM 684 N N . THR A 1 89 ? -30.859 1.273 14.650 1.00 47.06 89 THR A N 1
ATOM 685 C CA . THR A 1 89 ? -32.121 1.138 15.380 1.00 47.06 89 THR A CA 1
ATOM 686 C C . THR A 1 89 ? -33.259 1.577 14.451 1.00 47.06 89 THR A C 1
ATOM 688 O O . THR A 1 89 ? -33.144 2.663 13.876 1.00 47.06 89 THR A O 1
ATOM 691 N N . PRO A 1 90 ? -34.293 0.737 14.251 1.00 60.19 90 PRO A N 1
ATOM 692 C CA . PRO A 1 90 ? -35.473 1.085 13.461 1.00 60.19 90 PRO A CA 1
ATOM 693 C C . PRO A 1 90 ? -36.311 2.193 14.108 1.00 60.19 90 PRO A C 1
ATOM 695 O O . PRO A 1 90 ? -36.236 2.352 15.349 1.00 60.19 90 PRO A O 1
#

Radius of gyration: 15.66 Å; Cα contacts (8 Å, |Δi|>4): 82; chains: 1; bounding box: 52×28×32 Å